Protein AF-T1B6R3-F1 (afdb_monomer)

Solvent-accessible surface area (backbone atoms only — not comparable to full-atom values): 3103 Å² total; per-residue (Å²): 132,90,48,78,50,68,32,37,40,61,40,49,36,35,38,37,26,50,73,87,37,78,77,49,44,34,49,71,62,82,61,36,93,52,69,66,33,51,72,64,37,29,65,82,68,65,41,80,47,78,56,46,120

InterPro domains:
  IPR018967 Iron-binding zinc finger, CDGSH type [PF09360] (11-43)
  IPR018967 Iron-binding zinc finger, CDGSH type [SM00704] (11-48)
  IPR042216 MitoNEET, CDGSH iron-sulfur domain [G3DSA:3.40.5.90] (2-52)

Nearest PDB structures (foldseek):
  3tbo-assembly1_A-2  TM=9.635E-01  e=1.062E-04  Pyrobaculum calidifontis JCM 11548
  3tbm-assembly1_B  TM=8.036E-01  e=4.731E-03  Ralstonia pseudosolanacearum GMI1000
  6a97-assembly1_C  TM=3.582E-01  e=3.633E+00  Mus musculus

Mean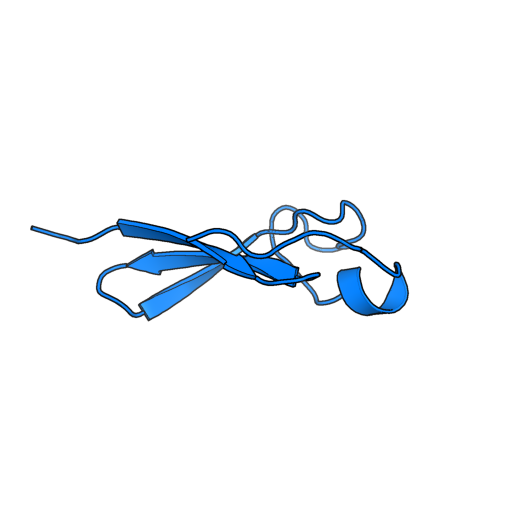 predicted aligned error: 2.25 Å

Foldseek 3Di:
DKDWDWKDDFLAFIFIDINRDGPFTADPQPQDPPPRGDPPCSVVVVRGDDIDD

Secondary structure (DSSP, 8-state):
---EEEEEPTTS-EEEEETTEEEEEE--SS--TTTTB--STTTTTT-----B-

pLDDT: mean 96.95, std 3.88, range [76.94, 98.69]

Organism: NCBI:txid410659

Structure (mmCIF, N/CA/C/O backbone):
data_AF-T1B6R3-F1
#
_entry.id   AF-T1B6R3-F1
#
loop_
_atom_site.group_PDB
_atom_site.id
_atom_site.type_symbol
_atom_site.label_atom_id
_atom_site.label_alt_id
_atom_site.label_comp_id
_atom_site.label_asym_id
_atom_site.label_entity_id
_atom_site.label_seq_id
_atom_site.pdbx_PDB_ins_code
_atom_site.Cartn_x
_atom_site.Cartn_y
_atom_site.Cartn_z
_atom_site.occupancy
_atom_site.B_iso_or_equiv
_atom_site.auth_seq_id
_atom_site.auth_comp_id
_atom_site.auth_asym_id
_atom_site.auth_atom_id
_atom_site.pdbx_PDB_model_num
ATOM 1 N N . MET A 1 1 ? -17.468 2.407 20.016 1.00 81.81 1 MET A N 1
ATOM 2 C CA . MET A 1 1 ? -16.730 1.180 19.656 1.00 81.81 1 MET A CA 1
ATOM 3 C C . MET A 1 1 ? -15.900 1.520 18.434 1.00 81.81 1 MET A C 1
ATOM 5 O O . MET A 1 1 ? -16.481 2.010 17.476 1.00 81.81 1 MET A O 1
ATOM 9 N N . THR A 1 2 ? -14.577 1.387 18.508 1.00 93.88 2 THR A N 1
ATOM 10 C CA . THR A 1 2 ? -13.664 1.727 17.404 1.00 93.88 2 THR A CA 1
ATOM 11 C C . THR A 1 2 ? -13.840 0.740 16.255 1.00 93.88 2 THR A C 1
ATOM 13 O O . THR A 1 2 ? -13.883 -0.468 16.495 1.00 93.88 2 THR A O 1
ATOM 16 N N . LYS A 1 3 ? -13.942 1.238 15.021 1.00 97.19 3 LYS A N 1
ATOM 17 C CA . LYS A 1 3 ? -14.034 0.407 13.817 1.00 97.19 3 LYS A CA 1
ATOM 18 C C . LYS A 1 3 ? -12.647 0.259 13.200 1.00 97.19 3 LYS A C 1
ATOM 20 O O . LYS A 1 3 ? -12.027 1.259 12.844 1.00 97.19 3 LYS A O 1
ATOM 25 N N . VAL A 1 4 ? -12.172 -0.978 13.072 1.00 96.94 4 VAL A N 1
ATOM 26 C CA . VAL A 1 4 ? -10.901 -1.297 12.408 1.00 96.94 4 VAL A CA 1
ATOM 27 C C . VAL A 1 4 ? -11.198 -2.043 11.118 1.00 96.94 4 VAL A C 1
ATOM 29 O O . VAL A 1 4 ? -11.929 -3.031 11.131 1.00 96.94 4 VAL A O 1
ATOM 32 N N . GLU A 1 5 ? -10.628 -1.571 10.016 1.00 96.75 5 GLU A N 1
ATOM 33 C CA . GLU A 1 5 ? -10.798 -2.148 8.683 1.00 96.75 5 GLU A CA 1
ATOM 34 C C . GLU A 1 5 ? -9.437 -2.305 8.008 1.00 96.75 5 GLU A C 1
ATOM 36 O O . GLU A 1 5 ? -8.547 -1.467 8.176 1.00 96.75 5 GLU A O 1
ATOM 41 N N . ILE A 1 6 ? -9.275 -3.372 7.225 1.00 96.94 6 I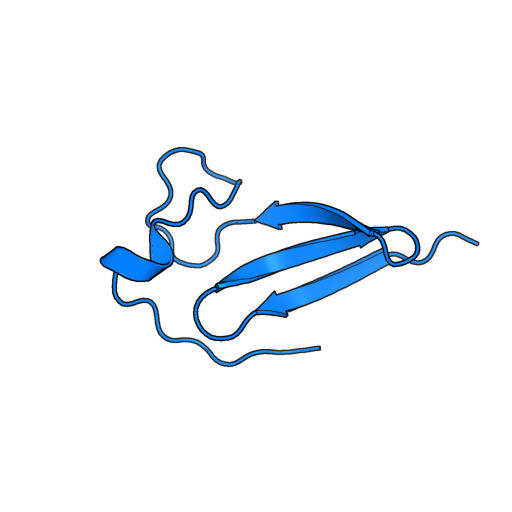LE A N 1
ATOM 42 C CA . ILE A 1 6 ? -8.089 -3.595 6.400 1.00 96.94 6 ILE A CA 1
ATOM 43 C C . ILE A 1 6 ? -8.563 -3.853 4.977 1.00 96.94 6 ILE A C 1
ATOM 45 O O . ILE A 1 6 ? -9.216 -4.858 4.728 1.00 96.94 6 ILE A O 1
ATOM 49 N N . GLN A 1 7 ? -8.208 -2.963 4.054 1.00 97.12 7 GLN A N 1
ATOM 50 C CA . GLN A 1 7 ? -8.592 -3.073 2.647 1.00 97.12 7 GLN A CA 1
ATOM 51 C C . GLN A 1 7 ? -7.369 -3.290 1.771 1.00 97.12 7 GLN A C 1
ATOM 53 O O . GLN A 1 7 ? -6.345 -2.623 1.928 1.00 97.12 7 GLN A O 1
ATOM 58 N N . ALA A 1 8 ? -7.475 -4.203 0.815 1.00 97.94 8 ALA A N 1
ATOM 59 C CA . ALA A 1 8 ? -6.455 -4.389 -0.199 1.00 97.94 8 ALA A CA 1
ATOM 60 C C . ALA A 1 8 ? -6.730 -3.474 -1.393 1.00 97.94 8 ALA A C 1
ATOM 62 O O . ALA A 1 8 ? -7.771 -3.585 -2.034 1.00 97.94 8 ALA A O 1
ATOM 63 N N . VAL A 1 9 ? -5.776 -2.607 -1.729 1.00 97.56 9 VAL A N 1
ATOM 64 C CA . VAL A 1 9 ? -5.865 -1.755 -2.923 1.00 97.56 9 VAL A CA 1
ATOM 65 C C . VAL A 1 9 ? -5.421 -2.550 -4.146 1.00 97.56 9 VAL A C 1
ATOM 67 O O . VAL A 1 9 ? -4.392 -3.229 -4.087 1.00 97.56 9 VAL A O 1
ATOM 70 N N . GLU A 1 10 ? -6.153 -2.435 -5.256 1.00 98.25 10 GLU A N 1
ATOM 71 C CA . GLU A 1 10 ? -5.785 -3.011 -6.558 1.00 98.25 10 GLU A CA 1
ATOM 72 C C . GLU A 1 10 ? -4.319 -2.692 -6.881 1.00 98.25 10 GLU A C 1
ATOM 74 O O . GLU A 1 10 ? -3.912 -1.528 -6.868 1.00 98.25 10 GLU A O 1
ATOM 79 N N . ASN A 1 11 ? -3.508 -3.726 -7.115 1.00 98.31 11 ASN A N 1
ATOM 80 C CA . ASN A 1 11 ? -2.073 -3.619 -7.417 1.00 98.31 11 ASN A CA 1
ATOM 81 C C . ASN A 1 11 ? -1.249 -2.828 -6.375 1.00 98.31 11 ASN A C 1
ATOM 83 O O . ASN A 1 11 ? -0.125 -2.399 -6.638 1.00 98.31 11 ASN A O 1
ATOM 87 N N . GLY A 1 12 ? -1.797 -2.636 -5.175 1.00 98.00 12 GLY A N 1
ATOM 88 C CA . GLY A 1 12 ? -1.283 -1.732 -4.153 1.00 98.00 12 GLY A CA 1
ATOM 89 C C . GLY A 1 12 ? -1.111 -2.389 -2.780 1.00 98.00 12 GLY A C 1
ATOM 90 O O . GLY A 1 12 ? -1.058 -3.616 -2.671 1.00 98.00 12 GLY A O 1
ATOM 91 N N . PRO A 1 13 ? -0.958 -1.583 -1.716 1.00 98.50 13 PRO A N 1
ATOM 92 C CA . PRO A 1 13 ? -0.779 -2.069 -0.349 1.00 98.50 13 PRO A CA 1
ATOM 93 C C . PRO A 1 13 ? -2.088 -2.526 0.309 1.00 98.50 13 PRO A C 1
ATOM 95 O O . PRO A 1 13 ? -3.175 -2.359 -0.244 1.00 98.50 13 PRO A O 1
ATOM 98 N N . TYR A 1 14 ? -1.970 -3.035 1.536 1.00 98.50 14 TYR A N 1
ATOM 99 C CA . TYR A 1 14 ? -3.092 -3.064 2.475 1.00 98.50 14 TYR A CA 1
ATOM 100 C C . TYR A 1 14 ? -3.207 -1.711 3.180 1.00 98.50 14 TYR A C 1
ATOM 102 O O . TYR A 1 14 ? -2.235 -1.262 3.787 1.00 98.50 14 TYR A O 1
ATOM 110 N N . LEU A 1 15 ? -4.369 -1.069 3.126 1.00 98.00 15 LEU A N 1
ATOM 111 C CA . LEU A 1 15 ? -4.683 0.105 3.934 1.00 98.00 15 LEU A CA 1
ATOM 112 C C . LEU A 1 15 ? -5.289 -0.350 5.252 1.00 98.00 15 LEU A C 1
ATOM 114 O O . LEU A 1 15 ? -6.311 -1.030 5.260 1.00 98.00 15 LEU A O 1
ATOM 118 N N . VAL A 1 16 ? -4.663 0.044 6.356 1.00 97.69 16 VAL A N 1
ATOM 119 C CA . VAL A 1 16 ? -5.213 -0.155 7.696 1.00 97.69 16 VAL A CA 1
ATOM 120 C C . VAL A 1 16 ? -5.918 1.129 8.087 1.00 97.69 16 VAL A C 1
ATOM 122 O O . VAL A 1 16 ? -5.299 2.200 8.101 1.00 97.69 16 VAL A O 1
ATOM 125 N N . MET A 1 17 ? -7.205 1.025 8.3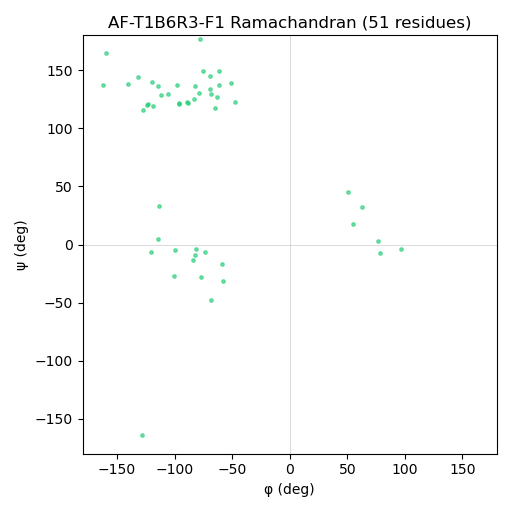93 1.00 97.75 17 MET A N 1
ATOM 126 C CA . MET A 1 17 ? -8.038 2.158 8.758 1.00 97.75 17 MET A CA 1
ATOM 127 C C . MET A 1 17 ? -8.607 1.995 10.158 1.00 97.75 17 MET A C 1
ATOM 129 O O . MET A 1 17 ? -9.045 0.913 10.548 1.00 97.75 17 MET A O 1
ATOM 133 N N . VAL A 1 18 ? -8.622 3.102 10.893 1.00 97.88 18 VAL A N 1
ATOM 134 C CA . VAL A 1 18 ? -9.257 3.214 12.204 1.00 97.88 18 VAL A CA 1
ATOM 135 C C . VAL A 1 18 ? -10.246 4.365 12.127 1.00 97.88 18 VAL A C 1
ATOM 137 O O . VAL A 1 18 ? -9.866 5.487 11.792 1.00 97.88 18 VAL A O 1
ATOM 140 N N . ASP A 1 19 ? -11.521 4.065 12.365 1.00 97.25 19 ASP A N 1
ATOM 141 C CA . ASP A 1 19 ? -12.632 5.019 12.276 1.00 97.25 19 ASP A CA 1
ATOM 142 C C . ASP A 1 19 ? -12.637 5.802 10.943 1.00 97.25 19 ASP A C 1
ATOM 144 O O . ASP A 1 19 ? -12.784 7.025 10.898 1.00 97.25 19 ASP A O 1
ATOM 148 N N . GLY A 1 20 ? -12.426 5.075 9.837 1.00 95.88 20 GLY A N 1
ATOM 149 C CA . GLY A 1 20 ? -12.435 5.608 8.468 1.00 95.88 20 GLY A CA 1
ATOM 150 C C . GLY A 1 20 ? -11.176 6.379 8.057 1.00 95.88 20 GLY A C 1
ATOM 151 O O . GLY A 1 20 ? -11.119 6.906 6.948 1.00 95.88 20 GLY A O 1
ATOM 152 N N . LYS A 1 21 ? -10.154 6.460 8.918 1.00 97.62 21 LYS A N 1
ATOM 153 C CA . LYS A 1 21 ? -8.885 7.130 8.608 1.00 97.62 21 LYS A CA 1
ATOM 154 C C . LYS A 1 21 ? -7.789 6.114 8.362 1.00 97.62 21 LYS A C 1
ATOM 156 O O . LYS A 1 21 ? -7.554 5.253 9.204 1.00 97.62 21 LYS A O 1
ATOM 161 N N . VAL A 1 22 ? -7.076 6.259 7.248 1.00 97.62 22 VAL A N 1
ATOM 162 C CA . VAL A 1 22 ? -5.864 5.477 6.980 1.00 97.62 22 VAL A CA 1
ATOM 163 C C . VAL A 1 22 ? -4.805 5.845 8.014 1.00 97.62 22 VAL A C 1
ATOM 165 O O . VAL A 1 22 ? -4.367 6.992 8.077 1.00 97.62 22 VAL A O 1
ATOM 168 N N . VAL A 1 23 ? -4.391 4.866 8.814 1.00 97.62 23 VAL A N 1
ATOM 169 C CA . VAL A 1 23 ? -3.332 5.037 9.820 1.00 97.62 23 VAL A CA 1
ATOM 170 C C . VAL A 1 23 ? -1.995 4.484 9.341 1.00 97.62 23 VAL A C 1
ATOM 172 O O . VAL A 1 23 ? -0.946 4.968 9.753 1.00 97.62 23 VAL A O 1
ATOM 175 N N . THR A 1 24 ? -2.012 3.489 8.450 1.00 98.06 24 THR A N 1
ATOM 176 C CA . THR A 1 24 ? -0.809 2.985 7.783 1.00 98.06 24 THR A CA 1
ATOM 177 C C . THR A 1 24 ? -1.150 2.239 6.492 1.00 98.06 24 THR A C 1
ATOM 179 O O . THR A 1 24 ? -2.296 1.845 6.261 1.00 98.06 24 THR A O 1
ATOM 182 N N . ALA A 1 25 ? -0.131 2.028 5.661 1.00 98.50 25 ALA A N 1
ATOM 183 C CA . ALA A 1 25 ? -0.186 1.202 4.467 1.00 98.50 25 ALA A CA 1
ATOM 184 C C . ALA A 1 25 ? 0.891 0.114 4.547 1.00 98.50 25 ALA A C 1
ATOM 186 O O . ALA A 1 25 ? 2.085 0.415 4.613 1.00 98.50 25 ALA A O 1
ATOM 187 N N . LEU A 1 26 ? 0.486 -1.152 4.503 1.00 98.56 26 LEU A N 1
ATOM 188 C CA . LEU A 1 26 ? 1.388 -2.296 4.614 1.00 98.56 26 LEU A CA 1
ATOM 189 C C . LEU A 1 26 ? 1.736 -2.860 3.237 1.00 98.56 26 LEU A C 1
ATOM 191 O O . LEU A 1 26 ? 0.893 -2.995 2.349 1.00 98.56 26 LEU A O 1
ATOM 195 N N . CYS A 1 27 ? 3.011 -3.185 3.052 1.00 98.56 27 CYS A N 1
ATOM 196 C CA . CYS A 1 27 ? 3.515 -3.795 1.835 1.00 98.56 27 CYS A CA 1
ATOM 197 C C . CYS A 1 27 ? 2.982 -5.224 1.705 1.00 98.56 27 CYS A C 1
ATOM 199 O O . CYS A 1 27 ? 3.148 -6.038 2.608 1.00 98.56 27 CYS A O 1
ATOM 201 N N . ARG A 1 28 ? 2.421 -5.536 0.533 1.00 97.88 28 ARG A N 1
ATOM 202 C CA . ARG A 1 28 ? 2.067 -6.907 0.137 1.00 97.88 28 ARG A CA 1
ATOM 203 C C . ARG A 1 28 ? 2.754 -7.390 -1.140 1.00 97.88 28 ARG A C 1
ATOM 205 O O . ARG A 1 28 ? 2.650 -8.558 -1.475 1.00 97.88 28 ARG A O 1
ATOM 212 N N . CYS A 1 29 ? 3.485 -6.508 -1.828 1.00 98.38 29 CYS A N 1
ATOM 213 C CA . CYS A 1 29 ? 4.207 -6.848 -3.056 1.00 98.38 29 CYS A CA 1
ATOM 214 C C . CYS A 1 29 ? 5.589 -7.474 -2.815 1.00 98.38 29 CYS A C 1
ATOM 216 O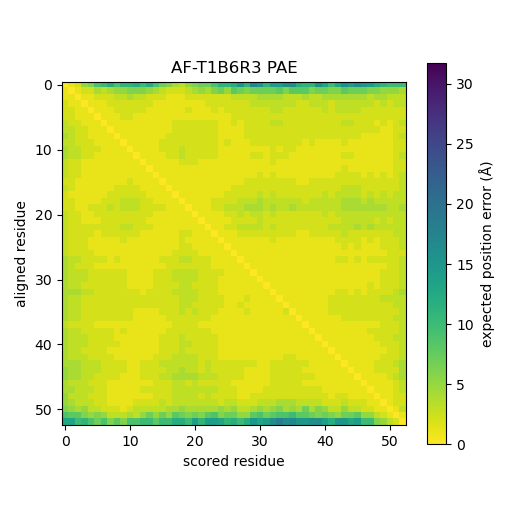 O . CYS A 1 29 ? 6.212 -7.934 -3.758 1.00 98.38 29 CYS A O 1
ATOM 218 N N . GLY A 1 30 ? 6.128 -7.420 -1.5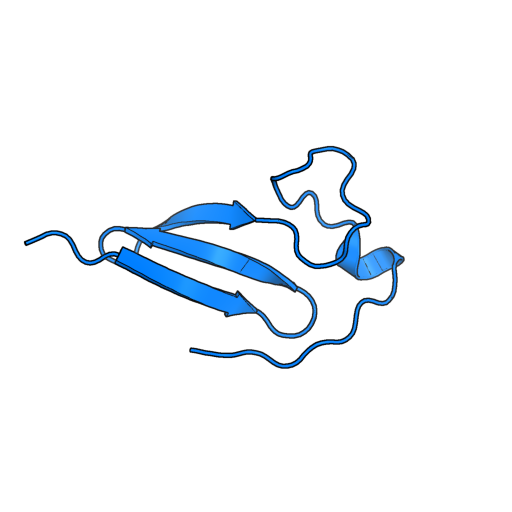92 1.00 98.31 30 GLY A N 1
ATOM 219 C CA . GLY A 1 30 ? 7.462 -7.949 -1.277 1.00 98.31 30 GLY A CA 1
ATOM 220 C C . GLY A 1 30 ? 8.651 -7.067 -1.696 1.00 98.31 30 GLY A C 1
ATOM 221 O O . GLY A 1 30 ? 9.767 -7.327 -1.257 1.00 98.31 30 GLY A O 1
ATOM 222 N N . HIS A 1 31 ? 8.448 -5.973 -2.435 1.00 98.56 31 HIS A N 1
ATOM 223 C CA . HIS A 1 31 ? 9.544 -5.136 -2.960 1.00 98.56 31 HIS A CA 1
ATOM 224 C C . HIS A 1 31 ? 9.856 -3.860 -2.161 1.00 98.56 31 HIS A C 1
ATOM 226 O O . HIS A 1 31 ? 10.834 -3.192 -2.469 1.00 98.56 31 HIS A O 1
ATOM 232 N N . SER A 1 32 ? 9.083 -3.529 -1.119 1.00 98.62 32 SER A N 1
ATOM 233 C CA . SER A 1 32 ? 9.340 -2.322 -0.308 1.00 98.62 32 SER A CA 1
ATOM 234 C C . SER A 1 32 ? 10.706 -2.359 0.382 1.00 98.62 32 SER A C 1
ATOM 236 O O . SER A 1 32 ? 11.065 -3.367 0.985 1.00 98.62 32 SER A O 1
ATOM 238 N N . SER A 1 33 ? 11.442 -1.257 0.387 1.00 98.44 33 SER A N 1
ATOM 239 C CA . SER A 1 33 ? 12.666 -1.097 1.182 1.00 98.44 33 SER A CA 1
ATOM 240 C C . SER A 1 33 ? 12.372 -0.705 2.635 1.00 98.44 33 SER A C 1
ATOM 242 O O . SER A 1 33 ? 13.268 -0.719 3.473 1.00 98.44 33 SER A O 1
ATOM 244 N N . LYS A 1 34 ? 11.113 -0.378 2.959 1.00 98.19 34 LYS A N 1
ATOM 245 C CA . LYS A 1 34 ? 10.652 0.047 4.294 1.00 98.19 34 LYS A CA 1
ATOM 246 C C . LYS A 1 34 ? 9.703 -0.960 4.947 1.00 98.19 34 LYS A C 1
ATOM 248 O O . LYS A 1 34 ? 8.776 -0.568 5.657 1.00 98.19 34 LYS A O 1
ATOM 253 N N . LYS A 1 35 ? 9.892 -2.257 4.682 1.00 98.06 35 LYS A N 1
ATOM 254 C CA . LYS A 1 35 ? 9.046 -3.319 5.250 1.00 98.06 35 LYS A CA 1
ATOM 255 C C . LYS A 1 35 ? 8.918 -3.172 6.780 1.00 98.06 35 LYS A C 1
ATOM 257 O O . LYS A 1 35 ? 9.912 -2.860 7.432 1.00 98.06 35 LYS A O 1
ATOM 262 N N . PRO A 1 36 ? 7.715 -3.396 7.344 1.00 97.69 36 PRO A N 1
ATOM 263 C CA . PRO A 1 36 ?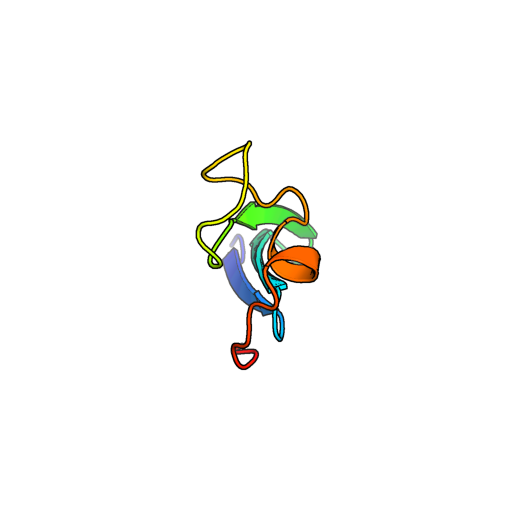 6.503 -3.896 6.681 1.00 97.69 36 PRO A CA 1
ATOM 264 C C . PRO A 1 36 ? 5.699 -2.822 5.927 1.00 97.69 36 PRO A C 1
ATOM 266 O O . PRO A 1 36 ? 4.721 -3.157 5.265 1.00 97.69 36 PRO A O 1
ATOM 269 N N . ASN A 1 37 ? 6.092 -1.549 5.980 1.00 98.62 37 ASN A N 1
ATOM 270 C CA . ASN A 1 37 ? 5.342 -0.457 5.363 1.00 98.62 37 ASN A CA 1
ATOM 271 C C . ASN A 1 37 ? 5.506 -0.435 3.842 1.00 98.62 37 ASN A C 1
ATOM 273 O O . ASN A 1 37 ? 6.542 -0.813 3.290 1.00 98.62 37 ASN A O 1
ATOM 277 N N . CYS A 1 38 ? 4.476 0.032 3.147 1.00 98.62 38 CYS A N 1
ATOM 278 C CA . CYS A 1 38 ? 4.536 0.301 1.721 1.00 98.62 38 CYS A CA 1
ATOM 279 C C . CYS A 1 38 ? 5.249 1.631 1.453 1.00 98.62 38 CYS A C 1
ATOM 281 O O . CYS A 1 38 ? 4.884 2.663 2.005 1.00 98.62 38 CYS A O 1
ATOM 283 N N . ASP A 1 39 ? 6.215 1.616 0.541 1.00 98.56 39 ASP A N 1
ATOM 284 C CA . ASP A 1 39 ? 6.946 2.796 0.063 1.00 98.56 39 ASP A CA 1
ATOM 285 C C . ASP A 1 39 ? 6.680 3.113 -1.422 1.00 98.56 39 ASP A C 1
ATOM 287 O O . ASP A 1 39 ? 7.269 4.033 -1.980 1.00 98.56 39 ASP A O 1
ATOM 291 N N . GLY A 1 40 ? 5.775 2.366 -2.064 1.00 98.31 40 GLY A N 1
ATOM 292 C CA . GLY A 1 40 ? 5.406 2.549 -3.468 1.00 98.31 40 GLY A CA 1
ATOM 293 C C . GLY A 1 40 ? 6.124 1.628 -4.458 1.00 98.31 40 GLY A C 1
ATOM 294 O O . GLY A 1 40 ? 5.743 1.632 -5.628 1.00 98.31 40 GLY A O 1
ATOM 295 N N . ALA A 1 41 ? 7.070 0.791 -4.013 1.00 98.69 41 ALA A N 1
ATOM 296 C CA . ALA A 1 41 ? 7.827 -0.121 -4.883 1.00 98.69 41 ALA A CA 1
ATOM 297 C C . ALA A 1 41 ? 6.962 -1.133 -5.665 1.00 98.69 41 ALA A C 1
ATOM 299 O O . ALA A 1 41 ? 7.414 -1.703 -6.651 1.00 98.69 41 ALA A O 1
ATOM 300 N N . HIS A 1 42 ? 5.699 -1.346 -5.272 1.00 98.50 42 HIS A N 1
ATOM 301 C CA . HIS A 1 42 ? 4.756 -2.185 -6.023 1.00 98.50 42 HIS A CA 1
ATOM 302 C C . HIS A 1 42 ? 4.551 -1.711 -7.471 1.00 98.50 42 HIS A C 1
ATOM 304 O O . HIS A 1 42 ? 4.351 -2.544 -8.351 1.00 98.50 42 HIS A O 1
ATOM 310 N N . ARG A 1 43 ? 4.652 -0.399 -7.732 1.00 98.38 43 ARG A N 1
ATOM 311 C CA . ARG A 1 43 ? 4.454 0.171 -9.075 1.00 98.38 43 ARG A CA 1
ATOM 312 C C . ARG A 1 43 ? 5.564 -0.241 -10.034 1.00 98.38 43 ARG A C 1
ATOM 314 O O . ARG A 1 43 ? 5.290 -0.682 -11.141 1.00 98.38 43 ARG A O 1
ATOM 321 N N . THR A 1 44 ? 6.813 -0.114 -9.596 1.00 98.19 44 THR A N 1
ATOM 322 C CA . THR A 1 44 ? 7.991 -0.466 -10.397 1.00 98.19 44 THR A CA 1
ATOM 323 C C . THR A 1 44 ? 8.218 -1.972 -10.459 1.00 98.19 44 THR A C 1
ATOM 325 O O . THR A 1 44 ? 8.730 -2.461 -11.457 1.00 98.19 44 THR A O 1
ATOM 328 N N . ALA A 1 45 ? 7.795 -2.717 -9.434 1.00 98.12 45 ALA A N 1
ATOM 329 C CA . ALA A 1 45 ? 7.831 -4.178 -9.424 1.00 98.12 45 ALA A CA 1
ATOM 330 C C . ALA A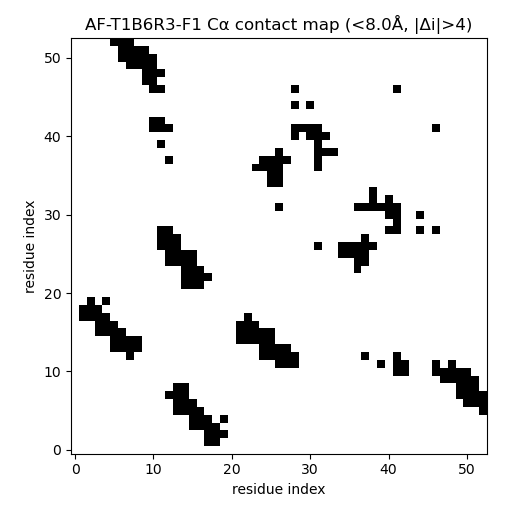 1 45 ? 6.759 -4.839 -10.313 1.00 98.12 45 ALA A C 1
ATOM 332 O O . ALA A 1 45 ? 6.758 -6.059 -10.439 1.00 98.12 45 ALA A O 1
ATOM 333 N N . GLY A 1 46 ? 5.827 -4.068 -10.891 1.00 98.12 46 GLY A N 1
ATOM 334 C CA . GLY A 1 46 ? 4.744 -4.616 -11.712 1.00 98.12 46 GLY A CA 1
ATOM 335 C C . GLY A 1 46 ? 3.811 -5.543 -10.929 1.00 98.12 46 GLY A C 1
ATOM 336 O O . GLY A 1 46 ? 3.309 -6.517 -11.481 1.00 98.12 46 GLY A O 1
ATOM 337 N N . PHE A 1 47 ? 3.614 -5.275 -9.635 1.00 98.38 47 PHE A N 1
ATOM 338 C CA . PHE A 1 47 ? 2.782 -6.118 -8.783 1.00 98.38 47 PHE A CA 1
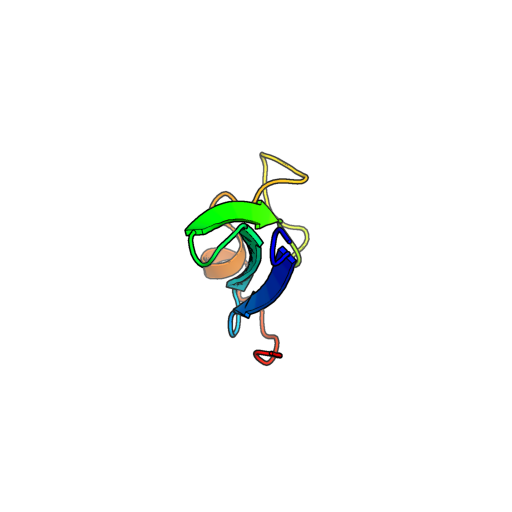ATOM 339 C C . PHE A 1 47 ? 1.329 -6.114 -9.270 1.00 98.38 47 PHE A C 1
ATOM 341 O O . PHE A 1 47 ? 0.736 -5.046 -9.425 1.00 98.38 47 PHE A O 1
ATOM 348 N N . GLN A 1 48 ? 0.762 -7.304 -9.479 1.00 98.19 48 GLN A N 1
ATOM 349 C CA . GLN A 1 48 ? -0.619 -7.488 -9.914 1.00 98.19 48 GLN A CA 1
ATOM 350 C C . GLN A 1 48 ? -1.403 -8.278 -8.870 1.00 98.19 48 GLN A C 1
ATOM 352 O O . GLN A 1 48 ? -1.044 -9.410 -8.548 1.00 98.19 48 GLN A O 1
ATOM 357 N N . ALA A 1 49 ? -2.453 -7.673 -8.322 1.00 97.50 49 ALA A N 1
ATOM 358 C CA . ALA A 1 49 ? -3.348 -8.315 -7.372 1.00 97.50 49 ALA A CA 1
ATOM 359 C C . ALA A 1 49 ? -4.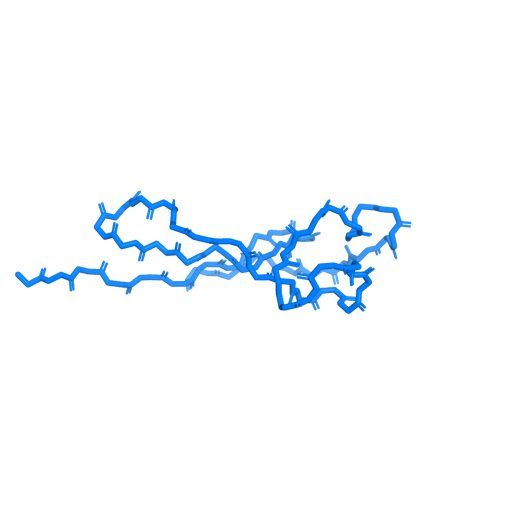663 -7.548 -7.255 1.00 97.50 49 ALA A C 1
ATOM 361 O O . ALA A 1 49 ? -4.658 -6.328 -7.077 1.00 97.50 49 ALA A O 1
ATOM 362 N N . VAL A 1 50 ? -5.762 -8.300 -7.216 1.00 97.44 50 VAL A N 1
ATOM 363 C CA . VAL A 1 50 ? -7.106 -7.740 -7.074 1.00 97.44 50 VAL A CA 1
ATOM 364 C C . VAL A 1 50 ? -7.282 -6.971 -5.758 1.00 97.44 50 VAL A C 1
ATOM 366 O O . VAL A 1 50 ? -6.644 -7.276 -4.734 1.00 97.44 50 VAL A O 1
ATOM 369 N N . ALA A 1 51 ? -8.143 -5.958 -5.789 1.00 95.50 51 ALA A N 1
ATOM 370 C CA . ALA A 1 51 ? -8.674 -5.305 -4.602 1.00 95.50 51 ALA A CA 1
ATOM 371 C C . ALA A 1 51 ? -9.632 -6.235 -3.841 1.00 95.50 51 ALA A C 1
ATOM 373 O O . ALA A 1 51 ? -10.378 -7.008 -4.443 1.00 95.50 51 ALA A O 1
ATOM 374 N N . THR A 1 52 ? -9.629 -6.139 -2.510 1.00 87.38 52 THR A N 1
ATOM 375 C CA . THR A 1 52 ? -10.578 -6.841 -1.631 1.00 87.38 52 THR A CA 1
ATOM 376 C C . THR A 1 52 ? -10.995 -5.925 -0.487 1.00 87.38 52 THR A C 1
ATOM 378 O O . THR A 1 52 ? -10.141 -5.240 0.090 1.00 87.38 52 THR A O 1
ATOM 381 N N . ASN A 1 53 ? -12.291 -5.941 -0.170 1.00 76.94 53 ASN A N 1
ATOM 382 C CA . ASN A 1 53 ? -12.916 -5.107 0.859 1.00 76.94 53 ASN A CA 1
ATOM 383 C C . ASN A 1 53 ? -13.019 -5.818 2.204 1.00 76.94 53 ASN A C 1
ATOM 385 O O . ASN A 1 53 ? -13.285 -7.041 2.193 1.00 76.94 53 ASN A O 1
#

Sequence (53 aa):
MTKVEIQAVENGPYLVMVDGKVVTALCRCGHSSKKPNCDGAHRTAGFQAVATN

Radius of gyration: 11.37 Å; Cα contacts (8 Å, |Δi|>4): 113; chains: 1; bounding box: 29×15×31 Å